Protein AF-A0A377E1G2-F1 (afdb_monomer_lite)

pLDDT: mean 87.67, std 8.03, range [52.25, 95.62]

Structure (mmCIF, N/CA/C/O backbone):
data_AF-A0A377E1G2-F1
#
_entry.id   AF-A0A377E1G2-F1
#
loop_
_atom_site.group_PDB
_atom_site.id
_atom_site.type_symbol
_atom_site.label_atom_id
_atom_site.label_alt_id
_atom_site.label_comp_id
_atom_site.label_asym_id
_atom_site.label_entity_id
_atom_site.label_seq_id
_atom_site.pdbx_PDB_ins_code
_atom_site.Cartn_x
_atom_site.Cartn_y
_atom_site.Cartn_z
_atom_site.occupancy
_atom_site.B_iso_or_equiv
_atom_site.auth_seq_id
_atom_site.auth_comp_id
_atom_site.auth_asym_id
_atom_site.auth_atom_id
_atom_site.pdbx_PDB_model_num
ATOM 1 N N . MET A 1 1 ? -1.978 25.642 4.629 1.00 64.25 1 MET A N 1
ATOM 2 C CA . MET A 1 1 ? -2.326 24.917 5.875 1.00 64.25 1 MET A CA 1
ATOM 3 C C . MET A 1 1 ? -3.832 24.747 6.132 1.00 64.25 1 MET A C 1
ATOM 5 O O . MET A 1 1 ? -4.178 23.793 6.812 1.00 64.25 1 MET A O 1
ATOM 9 N N . ALA A 1 2 ? -4.748 25.558 5.576 1.00 79.75 2 ALA A N 1
ATOM 10 C CA . ALA A 1 2 ? -6.195 25.404 5.834 1.00 79.75 2 ALA A CA 1
ATOM 11 C C . ALA A 1 2 ? -6.818 24.092 5.298 1.00 79.75 2 ALA A C 1
ATOM 13 O O . ALA A 1 2 ? -7.611 23.456 5.987 1.00 79.75 2 ALA A O 1
ATOM 14 N N . ALA A 1 3 ? -6.429 23.652 4.095 1.00 84.38 3 ALA A N 1
ATOM 15 C CA . ALA A 1 3 ? -6.975 22.431 3.492 1.00 84.38 3 ALA A CA 1
ATOM 16 C C . ALA A 1 3 ? -6.590 21.157 4.268 1.00 84.38 3 ALA A C 1
ATOM 18 O O . ALA A 1 3 ? -7.424 20.281 4.469 1.00 84.38 3 ALA A O 1
ATOM 19 N N . GLN A 1 4 ? -5.352 21.082 4.766 1.00 86.12 4 GLN A N 1
ATOM 20 C CA . GLN A 1 4 ? -4.871 19.938 5.545 1.00 86.12 4 GLN A CA 1
ATOM 21 C C . GLN A 1 4 ? -5.626 19.790 6.873 1.00 86.12 4 GLN A C 1
ATOM 23 O O . GLN A 1 4 ? -6.089 18.697 7.188 1.00 86.12 4 GLN A O 1
ATOM 28 N N . GLY A 1 5 ? -5.827 20.892 7.605 1.00 89.31 5 GLY A N 1
ATOM 29 C CA . GLY A 1 5 ? -6.609 20.873 8.846 1.00 89.31 5 GLY A CA 1
ATOM 30 C C . GLY A 1 5 ? -8.069 20.456 8.626 1.00 89.31 5 GLY A C 1
ATOM 31 O O . GLY A 1 5 ? -8.623 19.701 9.422 1.00 89.31 5 GLY A O 1
ATOM 32 N N . MET A 1 6 ? -8.682 20.871 7.510 1.00 92.06 6 MET A N 1
ATOM 33 C CA . MET A 1 6 ? -10.047 20.464 7.155 1.00 92.06 6 MET A CA 1
ATOM 34 C C . MET A 1 6 ? -10.157 18.956 6.887 1.00 92.06 6 MET A C 1
ATOM 36 O O . MET A 1 6 ? -11.089 18.316 7.375 1.00 92.06 6 MET A O 1
ATOM 40 N N . VAL A 1 7 ? -9.223 18.376 6.124 1.00 92.12 7 VAL A N 1
ATOM 41 C CA . VAL A 1 7 ? -9.239 16.935 5.820 1.00 92.12 7 VAL A CA 1
ATOM 42 C C . VAL A 1 7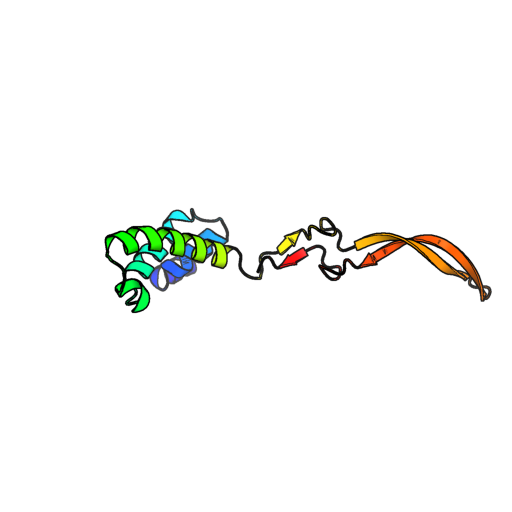 ? -8.969 16.116 7.082 1.00 92.12 7 VAL A C 1
ATOM 44 O O . VAL A 1 7 ? -9.673 15.140 7.322 1.00 92.12 7 VAL A O 1
ATOM 47 N N . GLN A 1 8 ? -8.034 16.547 7.932 1.00 90.38 8 GLN A N 1
ATOM 48 C CA . GLN A 1 8 ? -7.774 15.893 9.216 1.00 90.38 8 GLN A CA 1
ATOM 49 C C . GLN A 1 8 ? -9.008 15.905 10.134 1.00 90.38 8 GLN A C 1
ATOM 51 O O . GLN A 1 8 ? -9.273 14.917 10.810 1.00 90.38 8 GLN A O 1
ATOM 56 N N . SER A 1 9 ? -9.799 16.983 10.115 1.00 91.75 9 SER A N 1
ATOM 57 C CA . SER A 1 9 ? -11.056 17.077 10.869 1.00 91.75 9 SER A CA 1
ATOM 58 C C . SER A 1 9 ? -12.164 16.165 10.327 1.00 91.75 9 SER A C 1
ATOM 60 O O . SER A 1 9 ? -12.941 15.636 11.118 1.00 91.75 9 SER A O 1
ATOM 62 N N . LYS A 1 10 ? -12.271 15.993 9.002 1.00 93.56 10 LYS A N 1
ATOM 63 C CA . LYS A 1 10 ? -13.372 15.233 8.379 1.00 93.56 10 LYS A CA 1
ATOM 64 C C . LYS A 1 10 ? -13.069 13.752 8.161 1.00 93.56 10 LYS A C 1
ATOM 66 O O . LYS A 1 10 ? -13.983 12.937 8.211 1.00 93.56 10 LYS A O 1
ATOM 71 N N . ALA A 1 11 ? -11.820 13.411 7.867 1.00 93.38 11 ALA A N 1
ATOM 72 C CA . ALA A 1 11 ? -11.401 12.069 7.470 1.00 93.38 11 ALA A CA 1
ATOM 73 C C . ALA A 1 11 ? -10.004 11.730 8.030 1.00 93.38 11 ALA A C 1
ATOM 75 O O . ALA A 1 11 ? -9.077 11.480 7.255 1.00 93.38 11 ALA A O 1
ATOM 76 N N . PRO A 1 12 ? -9.832 11.703 9.365 1.00 92.12 12 PRO A N 1
ATOM 77 C CA . PRO A 1 12 ? -8.523 11.523 9.994 1.00 92.12 12 PRO A CA 1
ATOM 78 C C . PRO A 1 12 ? -7.839 10.212 9.583 1.00 92.12 12 PRO A C 1
ATOM 80 O O . PRO A 1 12 ? -6.665 10.228 9.225 1.00 92.12 12 PRO A O 1
ATOM 83 N N . LEU A 1 13 ? -8.579 9.096 9.554 1.00 92.94 13 LEU A N 1
ATOM 84 C CA . LEU A 1 13 ? -8.038 7.788 9.167 1.00 92.94 13 LEU A CA 1
ATOM 85 C C . LEU A 1 13 ? -7.612 7.749 7.693 1.00 92.94 13 LEU A C 1
ATOM 87 O O . LEU A 1 13 ? -6.498 7.344 7.380 1.00 92.94 13 LEU A O 1
ATOM 91 N N . GLY A 1 14 ? -8.479 8.202 6.781 1.00 92.56 14 GLY A N 1
ATOM 92 C CA . GLY A 1 14 ? -8.166 8.225 5.348 1.00 92.56 14 GLY A CA 1
ATOM 93 C C . GLY A 1 14 ? -6.974 9.129 5.029 1.00 92.56 14 GLY A C 1
ATOM 94 O O . GLY A 1 14 ? -6.138 8.791 4.192 1.00 92.56 14 GLY A O 1
ATOM 95 N N . PHE A 1 15 ? -6.859 10.251 5.739 1.00 94.06 15 PHE A N 1
ATOM 96 C CA . PHE A 1 15 ? -5.727 11.155 5.603 1.00 94.06 15 PHE A CA 1
ATOM 97 C C . PHE A 1 15 ? -4.427 10.546 6.139 1.00 94.06 15 PHE A C 1
ATOM 99 O O . PHE A 1 15 ? -3.409 10.611 5.455 1.00 94.06 15 PHE A O 1
ATOM 106 N N . ALA A 1 16 ? -4.469 9.896 7.306 1.00 93.25 16 ALA A N 1
ATOM 107 C CA . ALA A 1 16 ? -3.331 9.169 7.866 1.00 93.25 16 ALA A CA 1
ATOM 108 C C . ALA A 1 16 ? -2.835 8.062 6.925 1.00 93.25 16 ALA A C 1
ATOM 110 O O . ALA A 1 16 ? -1.641 7.987 6.648 1.00 93.25 16 ALA A O 1
ATOM 111 N N . LEU A 1 17 ? -3.752 7.259 6.371 1.00 92.50 17 LEU A N 1
ATOM 112 C CA . LEU A 1 17 ? -3.436 6.224 5.382 1.00 92.50 17 LEU A CA 1
ATOM 113 C C . LEU A 1 17 ? -2.735 6.814 4.158 1.00 92.50 17 LEU A C 1
ATOM 115 O O . LEU A 1 17 ? -1.701 6.301 3.732 1.00 92.50 17 LEU A O 1
ATOM 119 N N . PHE A 1 18 ? -3.253 7.922 3.624 1.00 91.06 18 PHE A N 1
ATOM 120 C CA . PHE A 1 18 ? -2.640 8.595 2.485 1.00 91.06 18 PHE A CA 1
ATOM 121 C C . PHE A 1 18 ? -1.228 9.100 2.803 1.00 91.06 18 PHE A C 1
ATOM 123 O O . PHE A 1 18 ? -0.304 8.818 2.043 1.00 91.06 18 PHE A O 1
ATOM 130 N N . LEU A 1 19 ? -1.042 9.811 3.922 1.00 92.12 19 LEU A N 1
ATOM 131 C CA . LEU A 1 19 ? 0.265 10.345 4.318 1.00 92.12 19 LEU A CA 1
ATOM 132 C C . LEU A 1 19 ? 1.296 9.243 4.583 1.00 92.12 19 LEU A C 1
ATOM 134 O O . LEU A 1 19 ? 2.455 9.400 4.198 1.00 92.12 19 LEU A O 1
ATOM 138 N N . ALA A 1 20 ? 0.868 8.137 5.192 1.00 91.94 20 ALA A N 1
ATOM 139 C CA . ALA A 1 20 ? 1.696 6.955 5.389 1.00 91.94 20 ALA A CA 1
ATOM 140 C C . ALA A 1 20 ? 2.101 6.328 4.046 1.00 91.94 20 ALA A C 1
ATOM 142 O O . ALA A 1 20 ? 3.277 6.052 3.818 1.00 91.94 20 ALA A O 1
ATOM 143 N N . LYS A 1 21 ? 1.153 6.187 3.109 1.00 88.56 21 LYS A N 1
ATOM 144 C CA . LYS A 1 21 ? 1.417 5.671 1.757 1.00 88.56 21 LYS A CA 1
ATOM 145 C C . LYS A 1 21 ? 2.427 6.521 0.983 1.00 88.56 21 LYS A C 1
ATOM 147 O O . LYS A 1 21 ? 3.260 5.966 0.275 1.00 88.56 21 LYS A O 1
ATOM 152 N N . VAL A 1 22 ? 2.352 7.851 1.082 1.00 89.25 22 VAL A N 1
ATOM 153 C CA . VAL A 1 22 ? 3.279 8.755 0.372 1.00 89.25 22 VAL A CA 1
ATOM 154 C C . VAL A 1 22 ? 4.592 9.007 1.126 1.00 89.25 22 VAL A C 1
ATOM 156 O O . VAL A 1 22 ? 5.411 9.795 0.661 1.00 89.25 22 VAL A O 1
ATOM 159 N N . GLY A 1 23 ? 4.806 8.360 2.279 1.00 88.31 23 GLY A N 1
ATOM 160 C CA . GLY A 1 23 ? 6.042 8.460 3.061 1.00 88.31 23 GLY A CA 1
ATOM 161 C C . GLY A 1 23 ? 6.229 9.782 3.812 1.00 88.31 23 GLY A C 1
ATOM 162 O O . GLY A 1 23 ? 7.343 10.104 4.213 1.00 88.31 23 GLY A O 1
ATOM 163 N N . VAL A 1 24 ? 5.161 10.565 3.997 1.00 91.44 24 VAL A N 1
ATOM 164 C CA . VAL A 1 24 ? 5.209 11.835 4.748 1.00 91.44 24 VAL A CA 1
ATOM 165 C C . VAL A 1 24 ? 5.100 11.595 6.255 1.00 91.44 24 VAL A C 1
ATOM 167 O O . VAL A 1 24 ? 5.648 12.370 7.038 1.00 91.44 24 VAL A O 1
ATOM 170 N N . GLN A 1 25 ? 4.390 10.544 6.672 1.00 88.75 25 GLN A N 1
ATOM 171 C CA . GLN A 1 25 ? 4.223 10.173 8.078 1.00 88.75 25 GLN A CA 1
ATOM 172 C C . GLN A 1 25 ? 4.574 8.711 8.328 1.00 88.75 25 GLN A C 1
ATOM 174 O O . GLN A 1 25 ? 4.514 7.885 7.418 1.00 88.75 25 GLN A O 1
ATOM 179 N N . ASP A 1 26 ? 4.913 8.411 9.581 1.00 92.00 26 ASP A N 1
ATOM 180 C CA . ASP A 1 26 ? 5.106 7.044 10.055 1.00 92.00 26 ASP A CA 1
ATOM 181 C C . ASP A 1 26 ? 3.804 6.233 9.864 1.00 92.00 26 ASP A C 1
ATOM 183 O O . ASP A 1 26 ? 2.732 6.689 10.290 1.00 92.00 26 ASP A O 1
ATOM 187 N N . PRO A 1 27 ? 3.858 5.049 9.224 1.00 92.50 27 PRO A N 1
ATOM 188 C CA . PRO A 1 27 ? 2.690 4.195 9.040 1.00 92.50 27 PRO A CA 1
ATOM 189 C C . PRO A 1 27 ? 2.047 3.721 10.345 1.00 92.50 27 PRO A C 1
ATOM 191 O O . PRO A 1 27 ? 0.868 3.367 10.317 1.00 92.50 27 PRO A O 1
ATOM 194 N N . GLN A 1 28 ? 2.753 3.748 11.478 1.00 93.75 28 GLN A N 1
ATOM 195 C CA . GLN A 1 28 ? 2.245 3.265 12.761 1.00 93.75 28 GLN A CA 1
ATOM 196 C C . GLN A 1 28 ? 0.910 3.916 13.153 1.00 93.75 28 GLN A C 1
ATOM 198 O O . GLN A 1 28 ? -0.031 3.219 13.528 1.00 93.75 28 GLN A O 1
ATOM 203 N N . PHE A 1 29 ? 0.774 5.233 12.969 1.00 91.56 29 PHE A N 1
ATOM 204 C CA . PHE A 1 29 ? -0.470 5.947 13.278 1.00 91.56 29 PHE A CA 1
ATOM 205 C C . PHE A 1 29 ? -1.644 5.488 12.393 1.00 91.56 29 PHE A C 1
ATOM 207 O O . PHE A 1 29 ? -2.779 5.354 12.853 1.00 91.56 29 PHE A O 1
ATOM 214 N N . ALA A 1 30 ? -1.377 5.207 11.115 1.00 93.75 30 ALA A N 1
ATOM 215 C CA . ALA A 1 30 ? -2.384 4.697 10.189 1.00 93.75 30 ALA A CA 1
ATOM 216 C C . ALA A 1 30 ? -2.769 3.238 10.501 1.00 93.75 30 ALA A C 1
ATOM 218 O O . ALA A 1 30 ? -3.948 2.885 10.429 1.00 93.75 30 ALA A O 1
ATOM 219 N N . ILE A 1 31 ? -1.793 2.409 10.884 1.00 95.62 31 ILE A N 1
ATOM 220 C CA . ILE A 1 31 ? -1.989 1.011 11.291 1.00 95.62 31 ILE A CA 1
ATOM 221 C C . ILE A 1 31 ? -2.824 0.934 12.575 1.00 95.62 31 ILE A C 1
ATOM 223 O O . ILE A 1 31 ? -3.781 0.165 12.628 1.00 95.62 31 ILE A O 1
ATOM 227 N N . GLU A 1 32 ? -2.539 1.759 13.583 1.00 95.12 32 GLU A N 1
ATOM 228 C CA . GLU A 1 32 ? -3.342 1.835 14.812 1.00 95.12 32 GLU A CA 1
ATOM 229 C C . GLU A 1 32 ? -4.776 2.292 14.532 1.00 95.12 32 GLU A C 1
ATOM 231 O O . GLU A 1 32 ? -5.736 1.729 15.061 1.00 95.12 32 GLU A O 1
ATOM 236 N N . GLY A 1 33 ? -4.946 3.274 13.643 1.00 94.62 33 GLY A N 1
ATOM 237 C CA . GLY A 1 33 ? -6.265 3.702 13.186 1.00 94.62 33 GLY A CA 1
ATOM 238 C C . GLY A 1 33 ? -7.055 2.575 12.506 1.00 94.62 33 GLY A C 1
ATOM 239 O O . GLY A 1 33 ? -8.243 2.402 12.788 1.00 94.62 33 GLY A O 1
ATOM 240 N N . LEU A 1 34 ? -6.401 1.774 11.658 1.00 95.06 34 LEU A N 1
ATOM 241 C CA . LEU A 1 34 ? -7.001 0.589 11.037 1.00 95.06 34 LEU A CA 1
ATOM 242 C C . LEU A 1 34 ? -7.320 -0.509 12.053 1.00 95.06 34 LEU A C 1
ATOM 244 O O . LEU A 1 34 ? -8.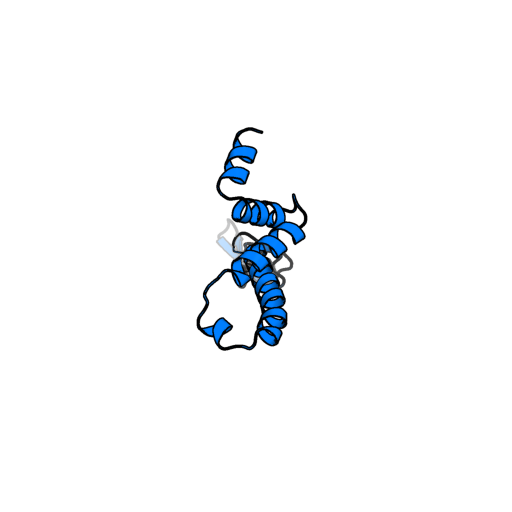358 -1.154 11.932 1.00 95.06 34 LEU A O 1
ATOM 248 N N . LEU A 1 35 ? -6.461 -0.715 13.052 1.00 95.00 35 LEU A N 1
ATOM 249 C CA . LEU A 1 35 ? -6.692 -1.675 14.129 1.00 95.00 35 LEU A CA 1
ATOM 250 C C . LEU A 1 35 ? -7.948 -1.313 14.920 1.00 95.00 35 LEU A C 1
ATOM 252 O O . LEU A 1 35 ? -8.835 -2.148 15.073 1.00 95.00 35 LEU A O 1
ATOM 256 N N . ASN A 1 36 ? -8.065 -0.055 15.345 1.00 93.69 36 ASN A N 1
ATOM 257 C CA . ASN A 1 36 ? -9.246 0.435 16.053 1.00 93.69 36 ASN A CA 1
ATOM 258 C C . ASN A 1 36 ? -10.512 0.305 15.198 1.00 93.69 36 ASN A C 1
ATOM 260 O O . ASN A 1 36 ? -11.555 -0.115 15.697 1.00 93.69 36 ASN A O 1
ATOM 264 N N . TYR A 1 37 ? -10.414 0.609 13.901 1.00 93.56 37 TYR A N 1
ATOM 265 C CA . TYR A 1 37 ? -11.520 0.425 12.965 1.00 93.56 37 TYR A CA 1
ATOM 266 C C . TYR A 1 37 ? -11.929 -1.049 12.831 1.00 93.56 37 TYR A C 1
ATOM 268 O O . TYR A 1 37 ? -13.112 -1.364 12.913 1.00 93.56 37 TYR A O 1
ATOM 276 N N . ALA A 1 38 ?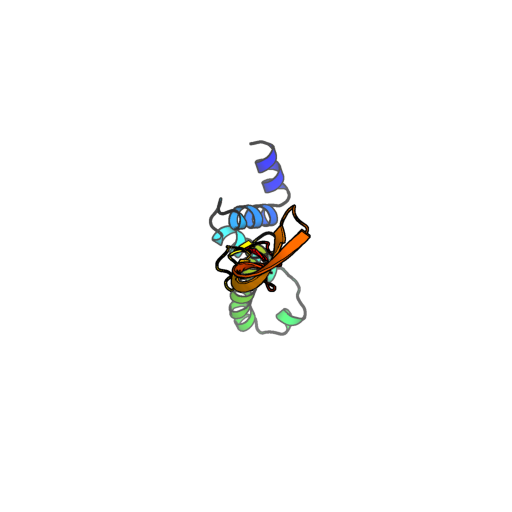 -10.966 -1.959 12.674 1.00 92.38 38 ALA A N 1
ATOM 277 C CA . ALA A 1 38 ? -11.220 -3.391 12.542 1.00 92.38 38 ALA A CA 1
ATOM 278 C C . ALA A 1 38 ? -11.813 -4.003 13.821 1.00 92.38 38 ALA A C 1
ATOM 280 O O . ALA A 1 38 ? -12.684 -4.862 13.733 1.00 92.38 38 ALA A O 1
ATOM 281 N N . MET A 1 39 ? -11.380 -3.539 14.996 1.00 89.19 39 MET A N 1
ATOM 282 C CA . MET A 1 39 ? -11.931 -3.954 16.291 1.00 89.19 39 MET A CA 1
ATOM 283 C C . MET A 1 39 ? -13.358 -3.436 16.518 1.00 89.19 39 MET A C 1
ATOM 285 O O . MET A 1 39 ? -14.154 -4.114 17.162 1.00 89.19 39 MET A O 1
ATOM 289 N N . ALA A 1 40 ? -13.686 -2.251 15.994 1.00 90.88 40 ALA A N 1
ATOM 290 C CA . ALA A 1 40 ? -15.028 -1.671 16.059 1.00 90.88 40 ALA A CA 1
ATOM 291 C C . ALA A 1 40 ? -15.989 -2.233 14.996 1.00 90.88 40 ALA A C 1
ATOM 293 O O . ALA A 1 40 ? -17.197 -2.000 15.070 1.00 90.88 40 ALA A O 1
ATOM 294 N N . LEU A 1 41 ? -15.466 -2.940 13.990 1.00 89.06 41 LEU A N 1
ATOM 295 C CA . LEU A 1 41 ? -16.261 -3.509 12.915 1.00 89.06 41 LEU A CA 1
ATOM 296 C C . LEU A 1 41 ? -17.059 -4.708 13.436 1.00 89.06 41 LEU A C 1
ATOM 298 O O . LEU A 1 41 ? -16.489 -5.721 13.843 1.00 89.06 41 LEU A O 1
ATOM 302 N N . ASP A 1 42 ? -18.383 -4.626 13.345 1.00 87.06 42 ASP A N 1
ATOM 303 C CA . ASP A 1 42 ? -19.249 -5.760 13.655 1.00 87.06 42 ASP A CA 1
ATOM 304 C C . ASP A 1 42 ? -19.216 -6.785 12.508 1.00 87.06 42 ASP A C 1
ATOM 306 O O . ASP A 1 42 ? -20.018 -6.746 11.573 1.00 87.06 42 ASP A O 1
ATOM 310 N N . ASN A 1 43 ? -18.208 -7.664 12.525 1.00 88.19 43 ASN A N 1
ATOM 311 C CA . ASN A 1 43 ? -17.998 -8.673 11.492 1.00 88.19 43 ASN A CA 1
ATOM 312 C C . ASN A 1 43 ? -18.485 -10.060 11.958 1.00 88.19 43 ASN A C 1
ATOM 314 O O . ASN A 1 43 ? -17.852 -10.666 12.828 1.00 88.19 43 ASN A O 1
ATOM 318 N N . PRO A 1 44 ? -19.521 -10.641 11.321 1.00 90.25 44 PRO A N 1
ATOM 319 C CA . PRO A 1 44 ? -20.088 -11.927 11.730 1.00 90.25 44 PRO A CA 1
ATOM 320 C C . PRO A 1 44 ? -19.103 -13.099 11.705 1.00 90.25 44 PRO A C 1
ATOM 322 O O . PRO A 1 44 ? -19.304 -14.081 12.412 1.00 90.25 44 PRO A O 1
ATOM 325 N N . THR A 1 45 ? -18.061 -13.041 10.874 1.00 89.88 45 THR A N 1
ATOM 326 C CA . THR A 1 45 ? -17.044 -14.096 10.775 1.00 89.88 45 THR A CA 1
ATOM 327 C C . THR A 1 45 ? -16.015 -13.965 11.889 1.00 89.88 45 THR A C 1
ATOM 329 O O . THR A 1 45 ? -15.679 -14.965 12.519 1.00 89.88 45 THR A O 1
ATOM 332 N N . LEU A 1 46 ? -15.555 -12.744 12.179 1.00 87.25 46 LEU A N 1
ATOM 333 C CA . LEU A 1 46 ? -14.619 -12.494 13.279 1.00 87.25 46 LEU A CA 1
ATOM 334 C C . LEU A 1 46 ? -15.280 -12.701 14.646 1.00 87.25 46 LEU A C 1
ATOM 336 O O . LEU A 1 46 ? -14.627 -13.184 15.563 1.00 87.25 46 LEU A O 1
ATOM 340 N N . ASN A 1 47 ? -16.577 -12.414 14.768 1.00 88.19 47 ASN A N 1
ATOM 341 C CA . ASN A 1 47 ? -17.339 -12.609 16.004 1.00 88.19 47 ASN A CA 1
ATOM 342 C C . ASN A 1 47 ? -17.558 -14.087 16.369 1.00 88.19 47 ASN A C 1
ATOM 344 O O . ASN A 1 47 ? -17.929 -14.382 17.500 1.00 88.19 47 ASN A O 1
ATOM 348 N N . LYS A 1 48 ? -17.339 -15.024 15.433 1.00 92.81 48 LYS A N 1
ATOM 349 C CA . LYS A 1 48 ? -17.354 -16.471 15.724 1.00 92.81 48 LYS A CA 1
ATOM 350 C C . LYS A 1 48 ? -16.069 -16.951 16.398 1.00 92.81 48 LYS A C 1
ATOM 352 O O . LYS A 1 48 ? -16.044 -18.062 16.920 1.00 92.81 48 LYS A O 1
ATOM 357 N N . LEU A 1 49 ? -15.001 -16.161 16.328 1.00 89.81 49 LEU A N 1
ATOM 358 C CA . LEU A 1 49 ? -13.718 -16.477 16.944 1.00 89.81 49 LEU A CA 1
ATOM 359 C C . LEU A 1 49 ? -13.735 -16.067 18.420 1.00 89.81 49 LEU A C 1
ATOM 361 O O . LEU A 1 49 ? -14.479 -15.169 18.816 1.00 89.81 49 LEU A O 1
ATOM 365 N N . SER A 1 50 ? -12.888 -16.702 19.233 1.00 91.69 50 SER A N 1
ATOM 366 C CA . SER A 1 50 ? -12.652 -16.232 20.598 1.00 91.69 50 SER A CA 1
ATOM 367 C C . SER A 1 50 ? -11.972 -14.862 20.579 1.00 91.69 50 SER A C 1
ATOM 369 O O . SER A 1 50 ? -11.283 -14.495 19.621 1.00 91.69 50 SER A O 1
ATOM 371 N N . GLU A 1 51 ? -12.140 -14.103 21.660 1.00 89.00 51 GLU A N 1
ATOM 372 C CA . GLU A 1 51 ? -11.514 -12.788 21.800 1.00 89.00 51 GLU A CA 1
ATOM 373 C C . GLU A 1 51 ? -9.983 -12.867 21.684 1.00 89.00 51 GLU A C 1
ATOM 375 O O . GLU A 1 51 ? -9.380 -12.066 20.974 1.00 89.00 51 GLU A O 1
ATOM 380 N N . GLU A 1 52 ? -9.369 -13.888 22.284 1.00 92.31 52 GLU A N 1
ATOM 381 C CA . GLU A 1 52 ? -7.927 -14.149 22.213 1.00 92.31 52 GLU A CA 1
ATOM 382 C C . GLU A 1 52 ? -7.453 -14.363 20.769 1.00 92.31 52 GLU A C 1
ATOM 384 O O . GLU A 1 52 ? -6.494 -13.733 20.321 1.00 92.31 52 GLU A O 1
ATOM 389 N N . THR A 1 53 ? -8.153 -15.208 20.004 1.00 91.94 53 THR A N 1
ATOM 390 C CA . THR A 1 53 ? -7.827 -15.455 18.593 1.00 91.94 53 THR A CA 1
ATOM 391 C C . THR A 1 53 ? -8.026 -14.195 17.753 1.00 91.94 53 THR A C 1
ATOM 393 O O . THR A 1 53 ? -7.225 -13.901 16.866 1.00 91.94 53 THR A O 1
ATOM 396 N N . ARG A 1 54 ? -9.063 -13.407 18.047 1.00 89.94 54 ARG A N 1
ATOM 397 C CA . ARG A 1 54 ? -9.333 -12.146 17.355 1.00 89.94 54 ARG A CA 1
ATOM 398 C C . ARG A 1 54 ? -8.217 -11.121 17.587 1.00 89.94 54 ARG A C 1
ATOM 400 O O . ARG A 1 54 ? -7.746 -10.521 16.622 1.00 89.94 54 ARG A O 1
ATOM 407 N N . LEU A 1 55 ? -7.749 -10.976 18.828 1.00 89.94 55 LEU A N 1
ATOM 408 C CA . LEU A 1 55 ? -6.631 -10.093 19.185 1.00 89.94 55 LEU A CA 1
ATOM 409 C C . LEU A 1 55 ? -5.308 -10.515 18.532 1.00 89.94 55 LEU A C 1
ATOM 411 O O . LEU A 1 55 ? -4.479 -9.660 18.237 1.00 89.94 55 LEU A O 1
ATOM 415 N N . GLN A 1 56 ? -5.120 -11.808 18.260 1.00 92.19 56 GLN A N 1
ATOM 416 C CA . GLN A 1 56 ? -3.950 -12.298 17.531 1.00 92.19 56 GLN A CA 1
ATOM 417 C C . GLN A 1 56 ? -4.052 -12.052 16.022 1.00 92.19 56 GLN A C 1
ATOM 419 O O . GLN A 1 56 ? -3.083 -11.612 15.416 1.00 92.19 56 GLN A O 1
ATOM 424 N N . ILE A 1 57 ? -5.207 -12.318 15.402 1.00 93.12 57 ILE A N 1
ATOM 425 C CA . ILE A 1 57 ? -5.352 -12.311 13.936 1.00 93.12 57 ILE A CA 1
ATOM 426 C C . ILE A 1 57 ? -5.542 -10.902 13.364 1.00 93.12 57 ILE A C 1
ATOM 428 O O . ILE A 1 57 ? -4.990 -10.597 12.304 1.00 93.12 57 ILE A O 1
ATOM 432 N N . ILE A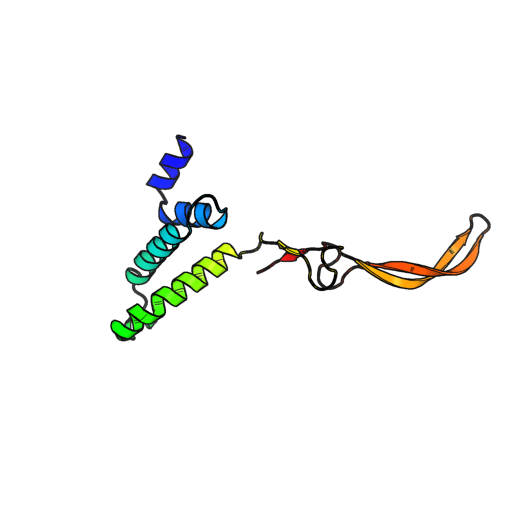 1 58 ? -6.311 -10.035 14.029 1.00 93.94 58 ILE A N 1
ATOM 433 C CA . ILE A 1 58 ? -6.640 -8.706 13.490 1.00 93.94 58 ILE A CA 1
ATOM 434 C C . ILE A 1 58 ? -5.387 -7.867 13.190 1.00 93.94 58 ILE A C 1
ATOM 436 O O . ILE A 1 58 ? -5.331 -7.307 12.093 1.00 93.94 58 ILE A O 1
ATOM 440 N N . PRO A 1 59 ? -4.359 -7.798 14.060 1.00 94.44 59 PRO A N 1
ATOM 441 C CA . PRO A 1 59 ? -3.126 -7.083 13.742 1.00 94.44 59 PRO A CA 1
ATOM 442 C C . PRO A 1 59 ? -2.467 -7.563 12.444 1.00 94.44 59 PRO A C 1
ATOM 444 O O . PRO A 1 59 ? -2.003 -6.741 11.654 1.00 94.44 59 PRO A O 1
ATOM 447 N N . TYR A 1 60 ? -2.462 -8.873 12.170 1.00 95.44 60 TYR A N 1
ATOM 448 C CA . TYR A 1 60 ? -1.949 -9.390 10.900 1.00 95.44 60 TYR A CA 1
ATOM 449 C C . TYR A 1 60 ? -2.812 -8.922 9.728 1.00 95.44 60 TYR A C 1
ATOM 451 O O . TYR A 1 60 ? -2.276 -8.359 8.777 1.00 95.44 60 TYR A O 1
ATOM 459 N N . LEU A 1 61 ? -4.138 -9.078 9.806 1.00 94.19 61 LEU A N 1
ATOM 460 C CA . LEU A 1 61 ? -5.054 -8.634 8.746 1.00 94.19 61 LEU A CA 1
ATOM 461 C C . LEU A 1 61 ? -4.889 -7.147 8.427 1.00 94.19 61 LEU A C 1
ATOM 463 O O . LEU A 1 61 ? -4.846 -6.771 7.260 1.00 94.19 61 LEU A O 1
ATOM 467 N N . VAL A 1 62 ? -4.747 -6.313 9.457 1.00 95.25 62 VAL A N 1
ATOM 468 C CA . VAL A 1 62 ? -4.531 -4.871 9.319 1.00 95.25 62 VAL A CA 1
ATOM 469 C C . VAL A 1 62 ? -3.217 -4.570 8.605 1.00 95.25 62 VAL A C 1
ATOM 471 O O . VAL A 1 62 ? -3.206 -3.766 7.676 1.00 95.25 62 VAL A O 1
ATOM 474 N N . ASN A 1 63 ? -2.123 -5.234 8.983 1.00 93.50 63 ASN A N 1
ATOM 475 C CA . ASN A 1 63 ? -0.834 -5.061 8.312 1.00 93.50 63 ASN A CA 1
ATOM 476 C C . ASN A 1 63 ? -0.897 -5.487 6.841 1.00 93.50 63 ASN A C 1
ATOM 478 O O . ASN A 1 63 ? -0.393 -4.775 5.972 1.00 93.50 63 ASN A O 1
ATOM 482 N N . PHE A 1 64 ? -1.554 -6.610 6.541 1.00 92.25 64 PHE A N 1
ATOM 483 C CA . PHE A 1 64 ? -1.759 -7.056 5.164 1.00 92.25 64 PHE A CA 1
ATOM 484 C C . PHE A 1 64 ? -2.618 -6.069 4.368 1.00 92.25 64 PHE A C 1
ATOM 486 O O . PHE A 1 64 ? -2.228 -5.694 3.265 1.00 92.25 64 PHE A O 1
ATOM 493 N N . ALA A 1 65 ? -3.726 -5.592 4.937 1.00 91.56 65 ALA A N 1
ATOM 494 C CA . ALA A 1 65 ? -4.605 -4.617 4.300 1.00 91.56 65 ALA A CA 1
ATOM 495 C C . ALA A 1 65 ? -3.897 -3.276 4.047 1.00 91.56 65 ALA A C 1
ATOM 497 O O . ALA A 1 65 ? -4.022 -2.706 2.965 1.00 91.56 65 ALA A O 1
ATOM 498 N N . PHE A 1 66 ? -3.113 -2.782 5.010 1.00 91.12 66 PHE A N 1
ATOM 499 C CA . PHE A 1 66 ? -2.321 -1.565 4.832 1.00 91.12 66 PHE A CA 1
ATOM 500 C C . PHE A 1 66 ? -1.248 -1.742 3.757 1.00 91.12 66 PHE A C 1
ATOM 502 O O . PHE A 1 66 ? -1.051 -0.854 2.926 1.00 91.12 66 PHE A O 1
ATOM 509 N N . ALA A 1 67 ? -0.562 -2.885 3.748 1.00 88.31 67 ALA A N 1
ATOM 510 C CA . ALA A 1 67 ? 0.463 -3.169 2.759 1.00 88.31 67 ALA A CA 1
ATOM 511 C C . ALA A 1 67 ? -0.132 -3.319 1.351 1.00 88.31 67 ALA A C 1
ATOM 513 O O . ALA A 1 67 ? 0.481 -2.864 0.391 1.00 88.31 67 ALA A O 1
ATOM 514 N N . ASP A 1 68 ? -1.324 -3.900 1.221 1.00 85.94 68 ASP A N 1
ATOM 515 C CA . ASP A 1 68 ? -2.072 -3.992 -0.038 1.00 85.94 68 ASP A CA 1
ATOM 516 C C . ASP A 1 68 ? -2.543 -2.611 -0.532 1.00 85.94 68 ASP A C 1
ATOM 518 O O . ASP A 1 68 ? -2.247 -2.196 -1.654 1.00 85.94 68 ASP A O 1
ATOM 522 N N . TYR A 1 69 ? -3.146 -1.812 0.353 1.00 86.56 69 TYR A N 1
ATOM 523 C CA . TYR A 1 69 ? -3.503 -0.416 0.075 1.00 86.56 69 TYR A CA 1
ATOM 524 C C . TYR A 1 69 ? -2.293 0.422 -0.385 1.00 86.56 69 TYR A C 1
ATOM 526 O O . TYR A 1 69 ? -2.359 1.169 -1.375 1.00 86.56 69 TYR A O 1
ATOM 534 N N . SER A 1 70 ? -1.171 0.282 0.325 1.00 81.31 70 SER A N 1
ATOM 535 C CA . SER A 1 70 ? 0.087 0.965 0.013 1.00 81.31 70 SER A CA 1
ATOM 536 C C . SER A 1 70 ? 0.676 0.477 -1.314 1.00 81.31 70 SER A C 1
ATOM 538 O O . SER A 1 70 ? 1.252 1.271 -2.058 1.00 81.31 70 SER A O 1
ATOM 540 N N . ARG A 1 71 ? 0.459 -0.797 -1.666 1.00 76.25 71 ARG A N 1
ATOM 541 C CA . ARG A 1 71 ? 0.891 -1.411 -2.932 1.00 76.25 71 ARG A CA 1
ATOM 542 C C . ARG A 1 71 ? -0.016 -1.133 -4.145 1.00 76.25 71 ARG A C 1
ATOM 544 O O . ARG A 1 71 ? 0.339 -1.533 -5.248 1.00 76.25 71 ARG A O 1
ATOM 551 N N . SER A 1 72 ? -1.118 -0.394 -4.011 1.00 64.06 72 SER A N 1
ATOM 552 C CA . SER A 1 72 ? -2.156 -0.324 -5.058 1.00 64.06 72 SER A CA 1
ATOM 553 C C . SER A 1 72 ? -1.815 0.482 -6.344 1.00 64.06 72 SER A C 1
ATOM 555 O O . SER A 1 72 ? -1.379 1.637 -6.270 1.00 64.06 72 SER A O 1
ATOM 557 N N . ALA A 1 73 ? -2.108 -0.151 -7.500 1.00 52.25 73 ALA A N 1
ATOM 558 C CA . ALA A 1 73 ? -2.257 0.229 -8.930 1.00 52.25 73 ALA A CA 1
ATOM 559 C C . ALA A 1 73 ? -1.331 1.278 -9.583 1.00 52.25 73 ALA A C 1
ATOM 561 O O . ALA A 1 73 ? -0.897 1.090 -10.722 1.00 52.25 73 ALA A O 1
ATOM 562 N N . ALA A 1 74 ? -1.054 2.390 -8.903 1.00 55.44 74 ALA A N 1
ATOM 563 C CA . ALA A 1 74 ? -0.138 3.434 -9.369 1.00 55.44 74 ALA A CA 1
ATOM 564 C C . ALA A 1 74 ? 1.322 3.130 -9.007 1.00 55.44 74 ALA A C 1
ATOM 566 O O . ALA A 1 74 ? 2.236 3.718 -9.586 1.00 55.44 74 ALA A O 1
ATOM 567 N N . SER A 1 75 ? 1.535 2.213 -8.060 1.00 63.31 75 SER A N 1
ATOM 568 C CA . SER A 1 75 ? 2.850 1.675 -7.743 1.00 63.31 75 SER A CA 1
ATOM 569 C C . SER A 1 75 ? 3.334 0.849 -8.928 1.00 63.31 75 SER A C 1
ATOM 571 O O . SER A 1 75 ? 2.748 -0.163 -9.318 1.00 63.31 75 SER A O 1
ATOM 573 N N . LYS A 1 76 ? 4.386 1.356 -9.554 1.00 72.75 76 LYS A N 1
ATOM 574 C CA . LYS A 1 76 ? 5.042 0.725 -10.682 1.00 72.75 76 LYS A CA 1
ATOM 575 C C . LYS A 1 76 ? 6.343 0.124 -10.191 1.00 72.75 76 LYS A C 1
ATOM 577 O O . LYS A 1 76 ? 7.195 0.841 -9.672 1.00 72.75 76 LYS A O 1
ATOM 582 N N . ALA A 1 77 ? 6.496 -1.183 -10.343 1.00 77.75 77 ALA A N 1
ATOM 583 C CA . ALA A 1 77 ? 7.786 -1.821 -10.150 1.00 77.75 77 ALA A CA 1
ATOM 584 C C . ALA A 1 77 ? 8.538 -1.836 -11.472 1.00 77.75 77 ALA A C 1
ATOM 586 O O . ALA A 1 77 ? 7.954 -2.001 -12.548 1.00 77.75 77 ALA A O 1
ATOM 587 N N . ARG A 1 78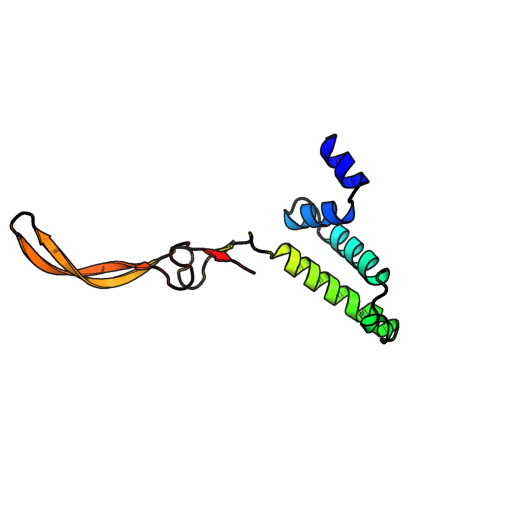 ? 9.862 -1.715 -11.377 1.00 84.69 78 ARG A N 1
ATOM 588 C CA . ARG A 1 78 ? 10.757 -2.004 -12.491 1.00 84.69 78 ARG A CA 1
ATOM 589 C C . ARG A 1 78 ? 10.467 -3.430 -12.959 1.00 84.69 78 ARG A C 1
ATOM 591 O O . ARG A 1 78 ? 10.530 -4.360 -12.165 1.00 84.69 78 ARG A O 1
ATOM 598 N N . CYS A 1 79 ? 10.138 -3.597 -14.237 1.00 88.31 79 CYS A N 1
ATOM 599 C CA . CYS A 1 79 ? 9.882 -4.914 -14.805 1.00 88.31 79 CYS A CA 1
ATOM 600 C C . CYS A 1 79 ? 11.142 -5.774 -14.657 1.00 88.31 79 CYS A C 1
ATOM 602 O O . CYS A 1 79 ? 12.182 -5.422 -15.219 1.00 88.31 79 CYS A O 1
ATOM 604 N N . GLU A 1 80 ? 11.054 -6.880 -13.915 1.00 88.31 80 GLU A N 1
ATOM 605 C CA . GLU A 1 80 ? 12.199 -7.762 -13.652 1.00 88.31 80 GLU A CA 1
ATOM 606 C C . GLU A 1 80 ? 12.695 -8.438 -14.933 1.00 88.31 80 GLU A C 1
ATOM 608 O O . GLU A 1 80 ? 13.898 -8.534 -15.160 1.00 88.31 80 GLU A O 1
ATOM 613 N N . HIS A 1 81 ? 11.775 -8.791 -15.834 1.00 86.62 81 HIS A N 1
ATOM 614 C CA . HIS A 1 81 ? 12.092 -9.474 -17.088 1.00 86.62 81 HIS A CA 1
ATOM 615 C C . HIS A 1 81 ? 13.005 -8.654 -18.001 1.00 86.62 81 HIS A C 1
ATOM 617 O O . HIS A 1 81 ? 13.939 -9.195 -18.583 1.00 86.62 81 HIS A O 1
ATOM 623 N N . CYS A 1 82 ? 12.761 -7.349 -18.127 1.00 90.38 82 CYS A N 1
ATOM 624 C CA . CYS A 1 82 ? 13.600 -6.470 -18.942 1.00 90.38 82 CYS A CA 1
ATOM 625 C C . CYS A 1 82 ? 14.494 -5.556 -18.100 1.00 90.38 82 CYS A C 1
ATOM 627 O O . CYS A 1 82 ? 15.025 -4.585 -18.627 1.00 90.38 82 CYS A O 1
ATOM 629 N N . ALA A 1 83 ? 14.598 -5.789 -16.789 1.00 89.31 83 ALA A N 1
ATOM 630 C CA . ALA A 1 83 ? 15.264 -4.889 -15.853 1.00 89.31 83 ALA A CA 1
ATOM 631 C C . ALA A 1 83 ? 14.961 -3.406 -16.156 1.00 89.31 83 ALA A C 1
ATOM 633 O O . ALA A 1 83 ? 15.863 -2.579 -16.287 1.00 89.31 83 ALA A O 1
ATOM 634 N N . GLY A 1 84 ? 13.695 -3.030 -16.323 1.00 88.19 84 GLY A N 1
ATOM 635 C CA . GLY A 1 84 ? 13.323 -1.625 -16.540 1.00 88.19 84 GLY A CA 1
ATOM 636 C C . GLY A 1 84 ? 13.537 -1.042 -17.937 1.00 88.19 84 GLY A C 1
ATOM 637 O O . GLY A 1 84 ? 13.100 0.075 -18.178 1.00 88.19 84 GLY A O 1
ATOM 638 N N . THR A 1 85 ? 14.186 -1.748 -18.865 1.00 91.31 85 THR A N 1
ATOM 639 C CA . THR A 1 85 ? 14.499 -1.178 -20.188 1.00 91.31 85 THR A CA 1
ATOM 640 C C . THR A 1 85 ? 13.288 -1.116 -21.116 1.00 91.31 85 THR A C 1
ATOM 642 O O . THR A 1 85 ? 13.282 -0.319 -22.045 1.00 91.31 85 THR A O 1
ATOM 645 N N . GLY A 1 86 ? 12.289 -1.977 -20.902 1.00 92.25 86 GLY A N 1
ATOM 646 C CA . GLY A 1 86 ? 11.139 -2.173 -21.789 1.00 92.25 86 GLY A CA 1
ATOM 647 C C . GLY A 1 86 ? 11.424 -3.069 -23.000 1.00 92.25 86 GLY A C 1
ATOM 648 O O . GLY A 1 86 ? 10.485 -3.493 -23.672 1.00 92.25 86 GLY A O 1
ATOM 649 N N . PHE A 1 87 ? 12.688 -3.416 -23.261 1.00 93.56 87 PHE A N 1
ATOM 650 C CA . PHE A 1 87 ? 13.102 -4.129 -24.471 1.00 93.56 87 PHE A CA 1
ATOM 651 C C . PHE A 1 87 ? 14.165 -5.189 -24.184 1.00 93.56 87 PHE A C 1
ATOM 653 O O . PHE A 1 87 ? 15.010 -5.020 -23.303 1.00 93.56 87 PHE A O 1
ATOM 660 N N . HIS A 1 88 ? 14.170 -6.243 -24.993 1.00 91.44 88 HIS A N 1
ATOM 661 C CA . HIS A 1 88 ? 15.255 -7.215 -25.064 1.00 91.44 88 HIS A CA 1
ATOM 662 C C . HIS A 1 88 ? 16.076 -6.963 -26.327 1.00 91.44 88 HIS A C 1
ATOM 664 O O . HIS A 1 88 ? 15.514 -6.758 -27.401 1.00 91.44 88 HIS A O 1
ATOM 670 N N . ASN A 1 89 ? 17.402 -6.983 -26.205 1.00 90.19 89 ASN A N 1
ATOM 671 C CA . ASN A 1 89 ? 18.282 -6.975 -27.369 1.00 90.19 89 ASN A CA 1
ATOM 672 C C . ASN A 1 89 ? 18.468 -8.422 -27.822 1.00 90.19 89 ASN A C 1
ATOM 674 O O . ASN A 1 89 ? 18.988 -9.236 -27.059 1.00 90.19 89 ASN A O 1
ATOM 678 N N . VAL A 1 90 ? 18.049 -8.733 -29.044 1.00 90.31 90 VAL A N 1
ATOM 679 C CA . VAL A 1 90 ? 18.200 -10.064 -29.642 1.00 90.31 90 VAL A CA 1
ATOM 680 C C . VAL A 1 90 ? 18.831 -9.946 -31.021 1.00 90.31 90 VAL A C 1
ATOM 682 O O . VAL A 1 90 ? 18.638 -8.947 -31.711 1.00 90.31 90 VAL A O 1
ATOM 685 N N . LEU A 1 91 ? 19.603 -10.952 -31.423 1.00 91.62 91 LEU A N 1
ATOM 686 C CA . LEU A 1 91 ? 20.162 -11.018 -32.769 1.00 91.62 91 LEU A CA 1
ATOM 687 C C . LEU A 1 91 ? 19.078 -11.527 -33.730 1.00 91.62 91 LEU A C 1
ATOM 689 O O . LEU A 1 91 ? 18.481 -12.580 -33.492 1.00 91.62 91 LEU A O 1
ATOM 693 N N . ARG A 1 92 ? 18.796 -10.770 -34.791 1.00 88.81 92 ARG A N 1
ATOM 694 C CA . ARG A 1 92 ? 17.841 -11.152 -35.840 1.00 88.81 92 ARG A CA 1
ATOM 695 C C . ARG A 1 92 ? 18.407 -10.814 -37.208 1.00 88.81 92 ARG A C 1
ATOM 697 O O . ARG A 1 92 ? 19.106 -9.816 -37.374 1.00 88.81 92 ARG A O 1
ATOM 704 N N . GLU A 1 93 ? 18.025 -11.609 -38.197 1.00 89.69 93 GLU A N 1
ATOM 705 C CA . GLU A 1 93 ? 18.191 -11.243 -39.597 1.00 89.69 93 GLU A CA 1
ATOM 706 C C . GLU A 1 93 ? 17.217 -10.117 -39.949 1.00 89.69 93 GLU A C 1
ATOM 708 O O . GLU A 1 93 ? 15.997 -10.262 -39.854 1.00 89.69 93 GLU A O 1
ATOM 713 N N . VAL A 1 94 ? 17.765 -8.972 -40.345 1.00 86.31 94 VAL A N 1
ATOM 714 C CA . VAL A 1 94 ? 17.003 -7.813 -40.802 1.00 86.31 94 VAL A CA 1
ATOM 715 C C . VAL A 1 94 ? 17.226 -7.590 -42.287 1.00 86.31 94 VAL A C 1
ATOM 717 O O . VAL A 1 94 ? 18.355 -7.593 -42.783 1.00 86.31 94 VAL A O 1
ATOM 720 N N . VAL A 1 95 ? 16.128 -7.365 -43.004 1.00 88.06 95 VAL A N 1
ATOM 721 C CA . VAL A 1 95 ? 16.156 -6.992 -44.417 1.00 88.06 95 VAL A CA 1
ATOM 722 C C . VAL A 1 95 ? 16.293 -5.477 -44.505 1.00 88.06 95 VAL A C 1
ATOM 724 O O . VAL A 1 95 ? 15.398 -4.736 -44.095 1.00 88.06 95 VAL A O 1
ATOM 727 N N . LYS A 1 96 ? 17.417 -4.996 -45.035 1.00 85.12 96 LYS A N 1
ATOM 728 C CA . LYS A 1 96 ? 17.628 -3.570 -45.296 1.00 85.12 96 LYS A CA 1
ATOM 729 C C . LYS A 1 96 ? 17.403 -3.278 -46.768 1.00 85.12 96 LYS A C 1
ATOM 731 O O . LYS A 1 96 ? 18.117 -3.805 -47.617 1.00 85.12 96 LYS A O 1
ATOM 736 N N . HIS A 1 97 ? 16.435 -2.413 -47.048 1.00 84.56 97 HIS A N 1
ATOM 737 C CA . HIS A 1 97 ? 16.170 -1.916 -48.392 1.00 84.56 97 HIS A CA 1
ATOM 738 C C . HIS A 1 97 ? 17.008 -0.668 -48.665 1.00 84.56 97 HIS A C 1
ATOM 740 O O . HIS A 1 97 ? 16.957 0.308 -47.911 1.00 84.56 97 HIS A O 1
ATOM 746 N N . SER A 1 98 ? 17.789 -0.697 -49.741 1.00 81.44 98 SER A N 1
ATOM 747 C CA . SER A 1 98 ? 18.509 0.472 -50.232 1.00 81.44 98 SER A CA 1
ATOM 748 C C . SER A 1 98 ? 17.604 1.343 -51.112 1.00 81.44 98 SER A C 1
ATOM 750 O O . SER A 1 98 ? 16.590 0.899 -51.653 1.00 81.44 98 SER A O 1
ATOM 752 N N . ARG A 1 99 ? 18.000 2.606 -51.314 1.00 78.12 99 ARG A N 1
ATOM 753 C CA . ARG A 1 99 ? 17.327 3.523 -52.253 1.00 78.12 99 ARG A CA 1
ATOM 754 C C . ARG A 1 99 ? 17.358 3.035 -53.712 1.00 78.12 99 ARG A C 1
ATOM 756 O O . ARG A 1 99 ? 16.555 3.515 -54.502 1.00 78.12 99 ARG A O 1
ATOM 763 N N . SER A 1 100 ? 18.263 2.114 -54.057 1.00 77.88 100 SER A N 1
ATOM 764 C CA . SER A 1 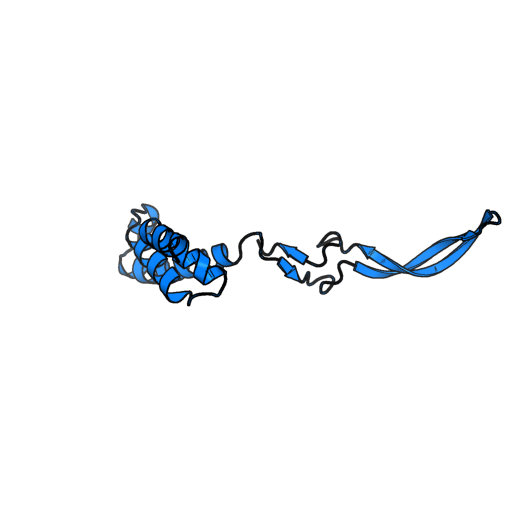100 ? 18.378 1.496 -55.385 1.00 77.88 100 SER A CA 1
ATOM 765 C C . SER A 1 100 ? 17.466 0.276 -55.580 1.00 77.88 100 SER A C 1
ATOM 767 O O . SER A 1 100 ? 17.438 -0.273 -56.675 1.00 77.88 100 SER A O 1
ATOM 769 N N . GLY A 1 101 ? 16.700 -0.136 -54.560 1.00 76.75 101 GLY A N 1
ATOM 770 C CA . GLY A 1 101 ? 15.767 -1.267 -54.640 1.00 76.75 101 GLY A CA 1
ATOM 771 C C . GLY A 1 101 ? 16.379 -2.629 -54.296 1.00 76.75 101 GLY A C 1
ATOM 772 O O . GLY A 1 101 ? 15.666 -3.628 -54.276 1.00 76.75 101 GLY A O 1
ATOM 773 N N . GLU A 1 102 ? 17.671 -2.680 -53.972 1.00 75.56 102 GLU A N 1
ATOM 774 C CA . GLU A 1 102 ? 18.340 -3.901 -53.521 1.00 75.56 102 GLU A CA 1
ATOM 775 C C . GLU A 1 102 ? 18.068 -4.143 -52.028 1.00 75.56 102 GLU A C 1
ATOM 777 O O . GLU A 1 102 ? 18.175 -3.235 -51.197 1.00 75.56 102 GLU A O 1
ATOM 782 N N . SER A 1 103 ? 17.711 -5.379 -51.674 1.00 80.06 103 SER A N 1
ATOM 783 C CA . SER A 1 103 ? 17.528 -5.812 -50.287 1.00 80.06 103 SER A CA 1
ATOM 784 C C . SER A 1 103 ? 18.699 -6.678 -49.838 1.00 80.06 103 SER A C 1
ATOM 786 O O . SER A 1 103 ? 18.970 -7.709 -50.452 1.00 80.06 103 SER A O 1
ATOM 788 N N . VAL A 1 104 ? 19.362 -6.293 -48.748 1.00 85.06 104 VAL A N 1
ATOM 789 C CA . VAL A 1 104 ? 20.441 -7.084 -48.139 1.00 85.06 104 VAL A CA 1
ATOM 790 C C . VAL A 1 104 ? 19.969 -7.614 -46.791 1.00 85.06 104 VAL A C 1
ATOM 792 O O . VAL A 1 104 ? 19.499 -6.838 -45.955 1.00 85.06 104 VAL A O 1
ATOM 795 N N . ILE A 1 105 ? 20.107 -8.924 -46.582 1.00 85.12 105 ILE A N 1
ATOM 796 C CA . ILE A 1 105 ? 19.868 -9.576 -45.290 1.00 85.12 105 ILE A CA 1
ATOM 797 C C . ILE A 1 105 ? 21.151 -9.460 -44.465 1.00 85.12 105 ILE A C 1
ATOM 799 O O . ILE A 1 105 ? 22.229 -9.821 -44.940 1.00 85.12 105 ILE A O 1
ATOM 803 N N . LYS A 1 106 ? 21.052 -8.914 -43.253 1.00 87.25 106 LYS A N 1
ATOM 804 C CA . LYS A 1 106 ? 22.164 -8.834 -42.296 1.00 87.25 106 LYS A CA 1
ATOM 805 C C . LYS A 1 106 ? 21.691 -9.249 -40.913 1.00 87.25 106 LYS A C 1
ATOM 807 O O . LYS A 1 106 ? 20.589 -8.883 -40.517 1.00 87.25 106 LYS A O 1
ATOM 812 N N . GLU A 1 107 ? 22.532 -9.956 -40.170 1.00 90.50 107 GLU A N 1
ATOM 813 C CA . GLU A 1 107 ? 22.300 -10.192 -38.746 1.00 90.50 107 GLU A CA 1
ATOM 814 C C . GLU A 1 107 ? 22.658 -8.940 -37.947 1.00 90.50 107 GLU A C 1
ATOM 816 O O . GLU A 1 107 ? 23.791 -8.456 -37.992 1.00 90.50 107 GLU A O 1
ATOM 821 N N . GLU A 1 108 ? 21.689 -8.401 -37.215 1.00 89.88 108 GLU A N 1
ATOM 822 C CA . GLU A 1 108 ? 21.888 -7.238 -36.357 1.00 89.88 108 GLU A CA 1
ATOM 823 C C . GLU A 1 108 ? 21.161 -7.409 -35.022 1.00 89.88 108 GLU A C 1
ATOM 825 O O . GLU A 1 108 ? 20.178 -8.142 -34.895 1.00 89.88 108 GLU A O 1
ATOM 830 N N . TRP A 1 109 ? 21.653 -6.705 -34.001 1.00 89.44 109 TRP A N 1
ATOM 831 C CA . TRP A 1 109 ? 20.968 -6.604 -32.719 1.00 89.44 109 TRP A CA 1
ATOM 832 C C . TRP A 1 109 ? 19.742 -5.708 -32.861 1.00 89.44 109 TRP A C 1
ATOM 834 O O . TRP A 1 109 ? 19.862 -4.508 -33.118 1.00 89.44 109 TRP A O 1
ATOM 844 N N . VAL A 1 110 ? 18.563 -6.281 -32.647 1.00 90.12 110 VAL A N 1
ATOM 845 C CA . VAL A 1 110 ? 17.287 -5.569 -32.677 1.00 90.12 110 VAL A CA 1
ATOM 846 C C . VAL A 1 110 ? 16.668 -5.514 -31.287 1.00 90.12 110 VAL A C 1
ATOM 848 O O . VAL A 1 110 ? 16.855 -6.407 -30.458 1.00 90.12 110 VAL A O 1
ATOM 851 N N . LYS A 1 111 ? 15.924 -4.437 -31.029 1.00 91.06 111 LYS A N 1
ATOM 852 C CA . LYS A 1 111 ? 15.144 -4.270 -29.801 1.00 91.06 111 LYS A CA 1
ATOM 853 C C . LYS A 1 111 ? 13.775 -4.904 -29.990 1.00 91.06 111 LYS A C 1
ATOM 855 O O . LYS A 1 111 ? 12.936 -4.352 -30.697 1.00 91.06 111 LYS A O 1
ATOM 860 N N . GLU A 1 112 ? 13.538 -6.027 -29.330 1.00 91.81 112 GLU A N 1
ATOM 861 C CA . GLU A 1 112 ? 12.208 -6.618 -29.231 1.00 91.81 112 GLU A CA 1
ATOM 862 C C . GLU A 1 112 ? 11.491 -6.118 -27.981 1.00 91.81 112 GLU A C 1
ATOM 864 O O . GLU A 1 112 ? 12.096 -5.921 -26.924 1.00 91.81 112 GLU A O 1
ATOM 869 N N . LEU A 1 113 ? 10.185 -5.889 -28.108 1.00 92.44 113 LEU A N 1
ATOM 870 C CA . LEU A 1 113 ? 9.359 -5.430 -27.001 1.00 92.44 113 LEU A CA 1
ATOM 871 C C . LEU A 1 113 ? 9.341 -6.493 -25.897 1.00 92.44 113 LEU A C 1
ATOM 873 O O . LEU A 1 113 ? 9.075 -7.666 -26.161 1.00 92.44 113 LEU A O 1
ATOM 877 N N . CYS A 1 114 ? 9.550 -6.084 -24.646 1.00 92.31 114 CYS A N 1
ATOM 878 C CA . CYS A 1 114 ? 9.285 -6.968 -23.519 1.00 92.31 114 CYS A CA 1
ATOM 879 C C . CYS A 1 114 ? 7.788 -7.289 -23.491 1.00 92.31 114 CYS A C 1
ATOM 881 O O . CYS A 1 114 ? 6.966 -6.394 -23.284 1.00 92.31 114 CYS A O 1
ATOM 883 N N . GLN A 1 115 ? 7.435 -8.560 -23.691 1.00 91.75 115 GLN A N 1
ATOM 884 C CA . GLN A 1 115 ? 6.037 -8.997 -23.712 1.00 91.75 115 GLN A CA 1
ATOM 885 C C . GLN A 1 115 ? 5.361 -8.840 -22.347 1.00 91.75 115 GLN A C 1
ATOM 887 O O . GLN A 1 115 ? 4.159 -8.621 -22.291 1.00 91.75 115 GLN A O 1
ATOM 892 N N . HIS A 1 116 ? 6.131 -8.890 -21.257 1.00 87.38 116 HIS A N 1
ATOM 893 C CA . HIS A 1 116 ? 5.594 -8.803 -19.902 1.00 87.38 116 HIS A CA 1
ATOM 894 C C . HIS A 1 116 ? 5.159 -7.380 -19.510 1.00 87.38 116 HIS A C 1
ATOM 896 O O . HIS A 1 116 ? 4.115 -7.199 -18.895 1.00 87.38 116 HIS A O 1
ATOM 902 N N . CYS A 1 117 ? 5.926 -6.350 -19.889 1.00 89.81 117 CYS A N 1
ATOM 903 C CA . CYS A 1 117 ? 5.568 -4.948 -19.616 1.00 89.81 117 CYS A CA 1
ATOM 904 C C . CYS A 1 117 ? 5.046 -4.194 -20.849 1.00 89.81 117 CYS A C 1
ATOM 906 O O . CYS A 1 117 ? 4.772 -2.997 -20.765 1.00 89.81 117 CYS A O 1
ATOM 908 N N . HIS A 1 118 ? 4.945 -4.859 -22.002 1.00 88.06 118 HIS A N 1
ATOM 909 C CA . HIS A 1 118 ? 4.586 -4.267 -23.293 1.00 88.06 118 HIS A CA 1
ATOM 910 C C . HIS A 1 118 ? 5.371 -2.985 -23.617 1.00 88.06 118 HIS A C 1
ATOM 912 O O . HIS A 1 118 ? 4.797 -1.967 -23.998 1.00 88.06 118 HIS A O 1
ATOM 918 N N . GLY A 1 119 ? 6.691 -3.009 -23.420 1.00 88.75 119 GLY A N 1
ATOM 919 C CA . GLY A 1 119 ? 7.555 -1.865 -23.732 1.00 88.75 119 GLY A CA 1
ATOM 920 C C . GLY A 1 119 ? 7.583 -0.753 -22.683 1.00 88.75 119 GLY A C 1
ATOM 921 O O . GLY A 1 119 ? 8.345 0.195 -22.835 1.00 88.75 119 GLY A O 1
ATOM 922 N N . LYS A 1 120 ? 6.795 -0.853 -21.604 1.00 88.38 120 LYS A N 1
ATOM 923 C CA . LYS A 1 120 ? 6.705 0.200 -20.579 1.00 88.38 120 LYS A CA 1
ATOM 924 C C . LYS A 1 120 ? 7.911 0.245 -19.640 1.00 88.38 120 LYS A C 1
ATOM 926 O O . LYS A 1 120 ? 8.090 1.238 -18.950 1.00 88.38 120 LYS A O 1
ATOM 931 N N . GLY A 1 121 ? 8.686 -0.839 -19.547 1.00 88.00 121 GLY A N 1
ATOM 932 C CA . GLY A 1 121 ? 9.777 -0.992 -18.571 1.00 88.00 121 GLY A CA 1
ATOM 933 C C . GLY A 1 121 ? 9.296 -1.168 -17.127 1.00 88.00 121 GLY A C 1
ATOM 934 O O . GLY A 1 121 ? 10.061 -1.553 -16.249 1.00 88.00 121 GLY A O 1
ATOM 935 N N . GLU A 1 122 ? 8.011 -0.973 -16.877 1.00 89.12 122 GLU A N 1
ATOM 936 C CA . GLU A 1 122 ? 7.403 -1.002 -15.561 1.00 89.12 122 GLU A CA 1
ATOM 937 C C . GLU A 1 122 ? 6.151 -1.875 -15.599 1.00 89.12 122 GLU A C 1
ATOM 939 O O . GLU A 1 122 ? 5.414 -1.877 -16.590 1.00 89.12 122 GLU A O 1
ATOM 944 N N . VAL A 1 123 ? 5.909 -2.605 -14.517 1.00 85.19 123 VAL A N 1
ATOM 945 C CA . VAL A 1 123 ? 4.697 -3.402 -14.313 1.00 85.19 123 VAL A CA 1
ATOM 946 C C . VAL A 1 123 ? 3.945 -2.876 -13.103 1.00 85.19 123 VAL A C 1
ATOM 948 O O . VAL A 1 123 ? 4.548 -2.347 -12.165 1.00 85.19 123 VAL A O 1
ATOM 951 N N . SER A 1 124 ? 2.618 -2.973 -13.148 1.00 77.75 124 SER A N 1
ATOM 952 C CA . SER A 1 124 ? 1.812 -2.673 -11.967 1.00 77.75 124 SER A CA 1
ATOM 953 C C . SER A 1 124 ? 2.140 -3.700 -10.887 1.00 77.75 124 SER A C 1
ATOM 955 O O . SER A 1 124 ? 2.302 -4.878 -11.195 1.00 77.75 124 SER A O 1
ATOM 957 N N . THR A 1 125 ? 2.279 -3.249 -9.644 1.00 66.44 125 THR A N 1
ATOM 958 C CA . THR A 1 125 ? 2.508 -4.132 -8.488 1.00 66.44 125 THR A CA 1
ATOM 959 C C . THR A 1 125 ? 1.214 -4.630 -7.844 1.00 66.44 125 THR A C 1
ATOM 961 O O . THR A 1 125 ? 1.263 -5.122 -6.717 1.00 66.44 125 THR A O 1
ATOM 964 N N . ALA A 1 126 ? 0.078 -4.434 -8.517 1.00 59.66 126 ALA A N 1
ATOM 965 C CA . ALA A 1 126 ? -1.252 -4.861 -8.095 1.00 59.66 126 ALA A CA 1
ATOM 966 C C . ALA A 1 126 ? -1.738 -6.045 -8.936 1.00 59.66 126 ALA A C 1
ATOM 968 O O . ALA A 1 126 ? -1.380 -6.090 -10.137 1.00 59.66 126 ALA A O 1
#

Organism: Escherichia coli (NCBI:txid562)

Secondary structure (DSSP, 8-state):
-HHHHHHHHH-HHHHHHHHHHTTSS-HHHHHHHHHHHHHHS--TTGGGS-HHHHHHHHHHHHHHHHHHHHH-TT-EEEPTTTTTSSEEEEEEEEEEEPTTS-EEEEEEEEEEE-TTTTTSSEEE--

Sequence (126 aa):
MAAQGMVQSKAPLGFALFLAKVGVQDPQFAIEGLLNYAMALDNPTLNKLSEETRLQIIPYLVNFAFADYSRSAASKARCEHCAGTGFHNVLREVVKHSRSGESVIKEEWVKELCQHCHGKGEVSTA

Radius of gyration: 25.63 Å; chains: 1; bounding box: 42×42×78 Å

Foldseek 3Di:
DVVLVVCCVVPVLVSLLVCCLVVNDPCPVNLVVQLVVQVPDPDPVLVVDDPVVSVVVSSVVSVVVSVDSSLDDVDWDQDPQVSLQQWDWDWDFDWDADPVRDTDTDTDTDTDGDPQCRSRSIDRSD

InterPro domains:
  IPR003222 Antitermination protein [PF03589] (1-73)
  IPR038500 Antitermination protein Q superfamily [G3DSA:1.10.274.110] (26-126)